Protein AF-A0A7D9ECR1-F1 (afdb_monomer_lite)

Structure (mmCIF, N/CA/C/O backbone):
data_AF-A0A7D9ECR1-F1
#
_entry.id   AF-A0A7D9ECR1-F1
#
loop_
_atom_site.group_PDB
_atom_site.id
_atom_site.type_symbol
_atom_site.label_atom_id
_atom_site.label_alt_id
_atom_site.label_comp_id
_atom_site.label_asym_id
_atom_site.label_entity_id
_atom_site.label_seq_id
_atom_site.pdbx_PDB_ins_code
_atom_site.Cartn_x
_atom_site.Cartn_y
_atom_site.Cartn_z
_atom_site.occupancy
_atom_site.B_iso_or_equiv
_atom_site.auth_seq_id
_atom_site.auth_comp_id
_atom_site.auth_asym_id
_atom_site.auth_atom_id
_atom_site.pdbx_PDB_model_num
ATOM 1 N N . MET A 1 1 ? -10.672 -13.916 13.873 1.00 56.47 1 MET A N 1
ATOM 2 C CA . MET A 1 1 ? -10.561 -12.491 13.490 1.00 56.47 1 MET A CA 1
ATOM 3 C C . MET A 1 1 ? -9.156 -12.020 13.825 1.00 56.47 1 MET A C 1
ATOM 5 O O . MET A 1 1 ? -8.671 -12.389 14.890 1.00 56.47 1 MET A O 1
ATOM 9 N N . ALA A 1 2 ? -8.487 -11.279 12.938 1.00 68.06 2 ALA A N 1
ATOM 10 C CA . ALA A 1 2 ? -7.221 -10.627 13.284 1.00 68.06 2 ALA A CA 1
ATOM 11 C C . ALA A 1 2 ? -7.496 -9.510 14.302 1.00 68.06 2 ALA A C 1
ATOM 13 O O . ALA A 1 2 ? -8.516 -8.829 14.201 1.00 68.06 2 ALA A O 1
ATOM 14 N N . THR A 1 3 ? -6.629 -9.334 15.298 1.00 84.06 3 THR A N 1
ATOM 15 C CA . THR A 1 3 ? -6.789 -8.232 16.253 1.00 84.06 3 THR A CA 1
ATOM 16 C C . THR A 1 3 ? -6.331 -6.922 15.615 1.00 84.06 3 THR A C 1
ATOM 18 O O . THR A 1 3 ? -5.514 -6.914 14.692 1.00 84.06 3 THR A O 1
ATOM 21 N N . MET A 1 4 ? -6.827 -5.797 16.131 1.00 85.94 4 MET A N 1
ATOM 22 C CA . MET A 1 4 ? -6.414 -4.465 15.676 1.00 85.94 4 MET A CA 1
ATOM 23 C C . MET A 1 4 ? -4.893 -4.269 15.757 1.00 85.94 4 MET A C 1
ATOM 25 O O . MET A 1 4 ? -4.279 -3.712 14.854 1.00 85.94 4 MET A O 1
ATOM 29 N N . GLU A 1 5 ? -4.267 -4.800 16.808 1.00 84.31 5 GLU A N 1
ATOM 30 C CA . GLU A 1 5 ? -2.815 -4.771 16.968 1.00 84.31 5 GLU A CA 1
ATOM 31 C C . GLU A 1 5 ? -2.096 -5.552 15.854 1.00 84.31 5 GLU A C 1
ATOM 33 O O . GLU A 1 5 ? -1.097 -5.082 15.309 1.00 84.31 5 GLU A O 1
ATOM 38 N N . THR A 1 6 ? -2.617 -6.721 15.463 1.00 87.94 6 THR A N 1
ATOM 39 C CA . THR A 1 6 ? -2.074 -7.502 14.341 1.00 87.94 6 THR A CA 1
ATOM 40 C C . THR A 1 6 ? -2.221 -6.762 13.013 1.00 87.94 6 THR A C 1
ATOM 42 O O . THR A 1 6 ? -1.293 -6.778 12.202 1.00 87.94 6 THR A O 1
ATOM 45 N N . LEU A 1 7 ? -3.350 -6.084 12.788 1.00 87.06 7 LEU A N 1
ATOM 46 C CA . LEU A 1 7 ? -3.571 -5.296 11.575 1.00 87.06 7 LEU A CA 1
ATOM 47 C C . LEU A 1 7 ? -2.606 -4.103 11.497 1.00 87.06 7 LEU A C 1
ATOM 49 O O . LEU A 1 7 ? -1.954 -3.910 10.474 1.00 87.06 7 LEU A O 1
ATOM 53 N N . LEU A 1 8 ? -2.431 -3.360 12.593 1.00 87.25 8 LEU A N 1
ATOM 54 C CA . LEU A 1 8 ? -1.490 -2.236 12.653 1.00 87.25 8 LEU A CA 1
ATOM 55 C C . LEU A 1 8 ? -0.027 -2.682 12.501 1.00 87.25 8 LEU A C 1
ATOM 57 O O . LEU A 1 8 ? 0.741 -2.034 11.792 1.00 87.25 8 LEU A O 1
ATOM 61 N N . LYS A 1 9 ? 0.367 -3.822 13.086 1.00 90.81 9 LYS A N 1
ATOM 62 C CA . LYS A 1 9 ? 1.688 -4.426 12.822 1.00 90.81 9 LYS A CA 1
ATOM 63 C C . LYS A 1 9 ? 1.860 -4.776 11.344 1.00 90.81 9 LYS A C 1
ATOM 65 O O . LYS A 1 9 ? 2.922 -4.523 10.778 1.00 90.81 9 LYS A O 1
ATOM 70 N N . SER A 1 10 ? 0.808 -5.298 10.713 1.00 91.25 10 SER A N 1
ATOM 71 C CA . SER A 1 10 ? 0.823 -5.650 9.289 1.00 91.25 10 SER A CA 1
ATOM 72 C C . SER A 1 10 ? 1.040 -4.427 8.395 1.00 91.25 10 SER A C 1
ATOM 74 O O . SER A 1 10 ? 1.755 -4.539 7.403 1.00 91.25 10 SER A O 1
ATOM 76 N N . VAL A 1 11 ? 0.513 -3.253 8.767 1.00 91.50 11 VAL A N 1
ATOM 77 C CA . VAL A 1 11 ? 0.774 -1.982 8.060 1.00 91.50 11 VAL A CA 1
ATOM 78 C C . VAL A 1 11 ? 2.265 -1.667 8.054 1.00 91.50 11 VAL A C 1
ATOM 80 O O . VAL A 1 11 ? 2.834 -1.455 6.987 1.00 91.50 11 VAL A O 1
ATOM 83 N N . ASN A 1 12 ? 2.925 -1.711 9.214 1.00 91.19 12 ASN A N 1
ATOM 84 C CA . ASN A 1 12 ? 4.359 -1.431 9.298 1.00 91.19 12 ASN A CA 1
ATOM 85 C C . ASN A 1 12 ? 5.191 -2.425 8.470 1.00 91.19 12 ASN A C 1
ATOM 87 O O . ASN A 1 12 ? 6.083 -2.025 7.726 1.00 91.19 12 ASN A O 1
ATOM 91 N N . THR A 1 13 ? 4.865 -3.719 8.536 1.00 93.81 13 THR A N 1
ATOM 92 C CA . THR A 1 13 ? 5.526 -4.738 7.707 1.00 93.81 13 THR A CA 1
ATOM 93 C C . THR A 1 13 ? 5.327 -4.478 6.213 1.00 93.81 13 THR A C 1
ATOM 95 O O . THR A 1 13 ? 6.273 -4.606 5.437 1.00 93.81 13 THR A O 1
ATOM 98 N N . LYS A 1 14 ? 4.120 -4.091 5.784 1.00 93.81 14 LYS A N 1
ATOM 99 C CA . LYS A 1 14 ? 3.858 -3.760 4.379 1.00 93.81 14 LYS A CA 1
ATOM 100 C C . LYS A 1 14 ? 4.617 -2.505 3.939 1.00 93.81 14 LYS A C 1
ATOM 102 O O . LYS A 1 14 ? 5.189 -2.531 2.856 1.00 93.81 14 LYS A O 1
ATOM 107 N N . LEU A 1 15 ? 4.712 -1.470 4.777 1.00 94.81 15 LEU A N 1
ATOM 108 C CA . LEU A 1 15 ? 5.522 -0.276 4.492 1.00 94.81 15 LEU A CA 1
ATOM 109 C C . LEU A 1 15 ? 7.002 -0.622 4.282 1.00 94.81 15 LEU A C 1
ATOM 111 O O . LEU A 1 15 ? 7.606 -0.155 3.320 1.00 94.81 15 LEU A O 1
ATOM 115 N N . GLN A 1 16 ? 7.571 -1.486 5.127 1.00 95.44 16 GLN A N 1
ATOM 116 C CA . GLN A 1 16 ? 8.947 -1.969 4.953 1.00 95.44 16 GLN A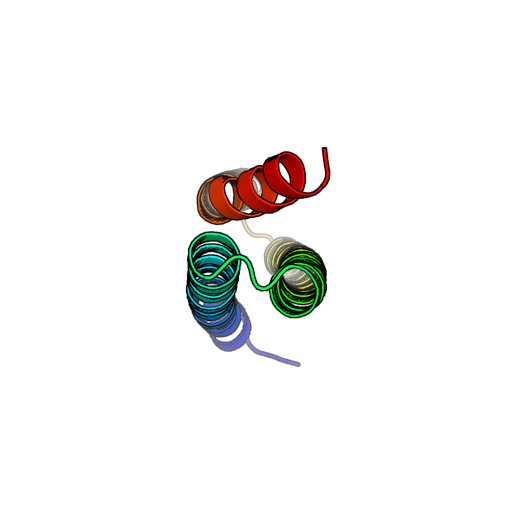 CA 1
ATOM 117 C C . GLN A 1 16 ? 9.120 -2.753 3.646 1.00 95.44 16 GLN A C 1
ATOM 119 O O . GLN A 1 16 ? 10.124 -2.599 2.955 1.00 95.44 16 GLN A O 1
ATOM 124 N N . MET A 1 17 ? 8.130 -3.572 3.276 1.00 96.44 17 MET A N 1
ATOM 125 C CA . MET A 1 17 ? 8.152 -4.304 2.008 1.00 96.44 17 MET A CA 1
ATOM 126 C C . MET A 1 17 ? 8.034 -3.386 0.789 1.00 96.44 17 MET A C 1
ATOM 128 O O . MET A 1 17 ? 8.640 -3.689 -0.240 1.00 96.44 17 MET A O 1
ATOM 132 N N . LEU A 1 18 ? 7.267 -2.297 0.882 1.00 97.31 18 LEU A N 1
ATOM 133 C CA . LEU A 1 18 ? 7.169 -1.288 -0.172 1.00 97.31 18 LEU A CA 1
ATOM 134 C C . LEU A 1 18 ? 8.512 -0.580 -0.376 1.00 97.31 18 LEU A C 1
ATOM 136 O O . LEU A 1 18 ? 8.982 -0.532 -1.510 1.00 97.31 18 LEU A O 1
ATOM 140 N N . GLU A 1 19 ? 9.172 -0.143 0.703 1.00 97.31 19 GLU A N 1
ATOM 141 C CA . GLU A 1 19 ? 10.515 0.458 0.628 1.00 97.31 19 GLU A CA 1
ATOM 142 C C . GLU A 1 19 ? 11.510 -0.501 -0.028 1.00 97.31 19 GLU A C 1
ATOM 144 O O . GLU A 1 19 ? 12.097 -0.180 -1.059 1.00 97.31 19 GLU A O 1
ATOM 149 N N . PHE A 1 20 ? 11.613 -1.727 0.496 1.00 97.38 20 PHE A N 1
ATOM 150 C CA . PHE A 1 20 ? 12.527 -2.741 -0.027 1.00 97.38 20 PHE A CA 1
ATOM 151 C C . PHE A 1 20 ? 12.298 -3.022 -1.517 1.00 97.38 20 PHE A C 1
ATOM 153 O O . PHE A 1 20 ? 13.244 -3.150 -2.296 1.00 97.38 20 PHE A O 1
ATOM 160 N N . THR A 1 21 ? 11.032 -3.129 -1.933 1.00 96.88 21 THR A N 1
ATOM 161 C CA . THR A 1 21 ? 10.690 -3.409 -3.334 1.00 96.88 21 THR A CA 1
ATOM 162 C C . THR A 1 21 ? 11.035 -2.215 -4.224 1.00 96.88 21 THR A C 1
ATOM 164 O O . THR A 1 21 ? 11.584 -2.411 -5.307 1.00 96.88 21 THR A O 1
ATOM 167 N N . ASN A 1 22 ? 10.778 -0.993 -3.759 1.00 97.06 22 ASN A N 1
ATOM 168 C CA . ASN A 1 22 ? 11.085 0.239 -4.477 1.00 97.06 22 ASN A CA 1
ATOM 169 C C . ASN A 1 22 ? 12.598 0.457 -4.658 1.00 97.06 22 ASN A C 1
ATOM 171 O O . ASN A 1 22 ? 13.054 0.732 -5.767 1.00 97.06 22 ASN A O 1
ATOM 175 N N . GLU A 1 23 ? 13.402 0.246 -3.614 1.00 97.06 23 GLU A N 1
ATOM 176 C CA . GLU A 1 23 ? 14.871 0.239 -3.715 1.00 97.06 23 GLU A CA 1
ATOM 177 C C . GLU A 1 23 ? 15.347 -0.794 -4.745 1.00 97.06 23 GLU A C 1
ATOM 179 O O . GLU A 1 23 ? 16.162 -0.506 -5.621 1.00 97.06 23 GLU A O 1
ATOM 184 N N . SER A 1 24 ? 14.751 -1.986 -4.706 1.00 95.88 24 SER A N 1
ATOM 185 C CA . SER A 1 24 ? 15.005 -3.066 -5.657 1.00 95.88 24 SER A CA 1
ATOM 186 C C . SER A 1 24 ? 14.676 -2.710 -7.114 1.00 95.88 24 SER A C 1
ATOM 188 O O . SER A 1 24 ? 15.328 -3.245 -8.019 1.00 95.88 24 SER A O 1
ATOM 190 N N . VAL A 1 25 ? 13.652 -1.883 -7.355 1.00 95.44 25 VAL A N 1
ATOM 191 C CA . VAL A 1 25 ? 13.303 -1.346 -8.684 1.00 95.44 25 VAL A CA 1
ATOM 192 C C . VAL A 1 25 ? 14.375 -0.362 -9.142 1.00 95.44 25 VAL A C 1
ATOM 194 O O . VAL A 1 25 ? 14.887 -0.506 -10.253 1.00 95.44 25 VAL A O 1
ATOM 197 N N . ARG A 1 26 ? 14.760 0.586 -8.277 1.00 94.44 26 ARG A N 1
ATOM 198 C CA . ARG A 1 26 ? 15.789 1.594 -8.578 1.00 94.44 26 ARG A CA 1
ATOM 199 C C . ARG A 1 26 ? 17.139 0.961 -8.901 1.00 94.44 26 ARG A C 1
ATOM 201 O O . ARG A 1 26 ? 17.747 1.307 -9.906 1.00 94.44 26 ARG A O 1
ATOM 208 N N . GLU A 1 27 ? 17.549 -0.052 -8.144 1.00 95.75 27 GLU A N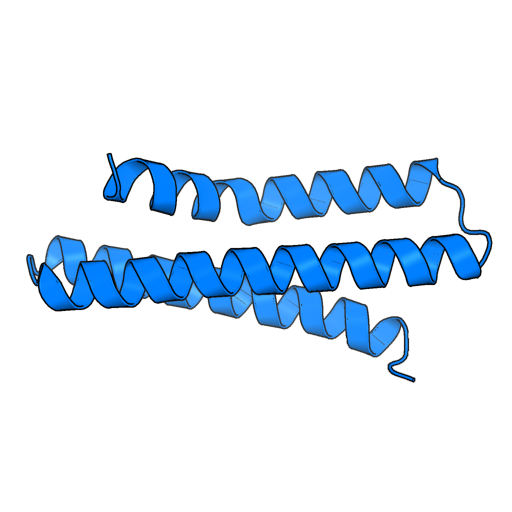 1
ATOM 209 C CA . GLU A 1 27 ? 18.775 -0.809 -8.422 1.00 95.75 27 GLU A CA 1
ATOM 210 C C . GLU A 1 27 ? 18.740 -1.478 -9.813 1.00 95.75 27 GLU A C 1
ATOM 212 O O . GLU A 1 27 ? 19.737 -1.506 -10.540 1.00 95.75 27 GLU A O 1
ATOM 217 N N . ALA A 1 28 ? 17.588 -2.028 -10.215 1.00 94.00 28 ALA A N 1
ATOM 218 C CA . ALA A 1 28 ? 17.432 -2.651 -11.530 1.00 94.00 28 ALA A CA 1
ATOM 219 C C . ALA A 1 28 ? 17.459 -1.619 -12.672 1.00 94.00 28 ALA A C 1
ATOM 221 O O . ALA A 1 28 ? 18.017 -1.912 -13.736 1.00 94.00 28 ALA A O 1
ATOM 2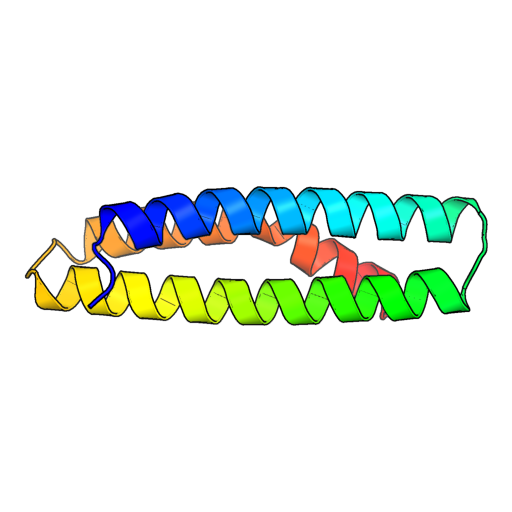22 N N . LEU A 1 29 ? 16.898 -0.428 -12.437 1.00 92.69 29 LEU A N 1
ATOM 223 C CA . LEU A 1 29 ? 16.960 0.716 -13.349 1.00 92.69 29 LEU A CA 1
ATOM 224 C C . LEU A 1 29 ? 18.406 1.196 -13.537 1.00 92.69 29 LEU A C 1
ATOM 226 O O . LEU A 1 29 ? 18.864 1.319 -14.673 1.00 92.69 29 LEU A O 1
ATOM 230 N N . GLU A 1 30 ? 19.156 1.386 -12.448 1.00 94.31 30 GLU A N 1
ATOM 231 C CA . GLU A 1 30 ? 20.572 1.784 -12.483 1.00 94.31 30 GLU A CA 1
ATOM 232 C C . GLU A 1 30 ? 21.429 0.782 -13.267 1.00 94.31 30 GLU A C 1
ATOM 234 O O . GLU A 1 30 ? 22.263 1.161 -14.091 1.00 94.31 30 GLU A O 1
ATOM 239 N N . LYS A 1 31 ? 21.166 -0.516 -13.078 1.00 95.44 31 LYS A N 1
ATOM 240 C CA . LYS A 1 31 ? 21.825 -1.610 -13.809 1.00 95.44 31 LYS A CA 1
ATOM 241 C C . LYS A 1 31 ? 21.323 -1.780 -15.248 1.00 95.44 31 LYS A C 1
ATOM 243 O O . LYS A 1 31 ? 21.784 -2.688 -15.939 1.00 95.44 31 LYS A O 1
ATOM 248 N N . ARG A 1 32 ? 20.382 -0.942 -15.705 1.00 92.38 32 ARG A N 1
ATOM 249 C CA . ARG A 1 32 ? 19.732 -0.994 -17.029 1.00 92.38 32 ARG A CA 1
ATOM 250 C C . ARG A 1 32 ? 19.127 -2.364 -17.359 1.00 92.38 32 ARG A C 1
ATOM 252 O O . ARG A 1 32 ? 18.996 -2.732 -18.525 1.00 92.38 32 ARG A O 1
ATOM 259 N N . HIS A 1 33 ? 18.732 -3.130 -16.341 1.00 93.75 33 HIS A N 1
ATOM 260 C CA . HIS A 1 33 ? 18.128 -4.445 -16.524 1.00 93.75 33 HIS A CA 1
ATOM 261 C C . HIS A 1 33 ? 16.606 -4.310 -16.666 1.00 93.75 33 HIS A C 1
ATOM 263 O O . HIS A 1 33 ? 15.844 -4.712 -15.781 1.00 93.75 33 HIS A O 1
ATOM 269 N N . VAL A 1 34 ? 16.163 -3.799 -17.817 1.00 90.06 34 VAL A N 1
ATOM 270 C CA . VAL A 1 34 ? 14.757 -3.442 -18.089 1.00 90.06 34 VAL A CA 1
ATOM 271 C C . VAL A 1 34 ? 13.755 -4.553 -17.722 1.00 90.06 34 VAL A C 1
ATOM 273 O O . VAL A 1 34 ? 12.875 -4.280 -16.910 1.00 90.06 34 VAL A O 1
ATOM 276 N N . PRO A 1 35 ? 13.928 -5.834 -18.120 1.00 92.75 35 PRO A N 1
ATOM 277 C CA . PRO A 1 35 ? 12.939 -6.867 -17.775 1.00 92.75 35 PRO A CA 1
ATOM 278 C C . PRO A 1 35 ? 12.810 -7.146 -16.267 1.00 92.75 35 PRO A C 1
ATOM 280 O O . PRO A 1 35 ? 11.757 -7.542 -15.769 1.00 92.75 35 PRO A O 1
ATOM 283 N N . THR A 1 36 ? 13.898 -6.966 -15.512 1.00 93.31 36 THR A N 1
ATOM 284 C CA . THR A 1 36 ? 13.879 -7.146 -14.053 1.00 93.31 36 THR A CA 1
ATOM 285 C C . THR A 1 36 ? 13.246 -5.935 -13.390 1.00 93.31 36 THR A C 1
ATOM 287 O O . THR A 1 36 ? 12.479 -6.122 -12.449 1.00 93.31 36 THR A O 1
ATOM 290 N N . MET A 1 37 ? 13.536 -4.730 -13.887 1.00 95.31 37 MET A N 1
ATOM 291 C CA . MET A 1 37 ? 12.897 -3.498 -13.439 1.00 95.31 37 MET A CA 1
ATOM 292 C C . MET A 1 37 ? 11.379 -3.579 -13.623 1.00 95.31 37 MET A C 1
ATOM 294 O O . MET A 1 37 ? 10.673 -3.453 -12.634 1.00 95.31 37 MET A O 1
ATOM 298 N N . GLU A 1 38 ? 10.880 -3.898 -14.821 1.00 94.25 38 GLU A N 1
ATOM 299 C CA . GLU A 1 38 ? 9.438 -4.007 -15.111 1.00 94.25 38 GLU A CA 1
ATOM 300 C C . GLU A 1 38 ? 8.734 -5.025 -14.202 1.00 94.25 38 GLU A C 1
ATOM 302 O O . GLU A 1 38 ? 7.699 -4.739 -13.600 1.00 94.25 38 GLU A O 1
ATOM 307 N N . ARG A 1 39 ? 9.321 -6.217 -14.022 1.00 94.88 39 ARG A N 1
ATOM 308 C CA . ARG A 1 39 ? 8.763 -7.242 -13.125 1.00 94.88 39 ARG A CA 1
ATOM 309 C C . ARG A 1 39 ? 8.713 -6.773 -11.668 1.00 94.88 39 ARG A C 1
ATOM 311 O O . ARG A 1 39 ? 7.740 -7.049 -10.963 1.00 94.88 39 ARG A O 1
ATOM 318 N N . LYS A 1 40 ? 9.769 -6.104 -11.198 1.00 95.25 40 LYS A N 1
ATOM 319 C CA . LYS A 1 40 ? 9.829 -5.564 -9.834 1.00 95.25 40 LYS A CA 1
ATOM 320 C C . LYS A 1 40 ? 8.873 -4.383 -9.660 1.00 95.25 40 LYS A C 1
ATOM 322 O O . LYS A 1 40 ? 8.251 -4.284 -8.612 1.00 95.25 40 LYS A O 1
ATOM 327 N N . LEU A 1 41 ? 8.707 -3.552 -10.687 1.00 95.81 41 LEU A N 1
ATOM 328 C CA . LEU A 1 41 ? 7.764 -2.438 -10.711 1.00 95.81 41 LEU A CA 1
ATOM 329 C C . LEU A 1 41 ? 6.324 -2.939 -10.606 1.00 95.81 41 LEU A C 1
ATOM 331 O O . LEU A 1 41 ? 5.561 -2.452 -9.781 1.00 95.81 41 LEU A O 1
ATOM 335 N N . LYS A 1 42 ? 5.984 -3.999 -11.348 1.00 96.56 42 LYS A N 1
ATOM 336 C CA . LYS A 1 42 ? 4.696 -4.682 -11.199 1.00 96.56 42 LYS A CA 1
ATOM 337 C C . LYS A 1 42 ? 4.495 -5.220 -9.780 1.00 96.56 42 LYS A C 1
ATOM 339 O O . LYS A 1 42 ? 3.446 -5.021 -9.190 1.00 96.56 42 LYS A O 1
ATOM 344 N N . THR A 1 43 ? 5.528 -5.838 -9.206 1.00 96.62 43 THR A N 1
ATOM 345 C CA . THR A 1 43 ? 5.477 -6.320 -7.814 1.00 96.62 43 THR A CA 1
ATOM 346 C C . THR A 1 43 ? 5.286 -5.171 -6.816 1.00 96.62 43 THR A C 1
ATOM 348 O O . THR A 1 43 ? 4.638 -5.359 -5.789 1.00 96.62 43 THR A O 1
ATOM 351 N N . LEU A 1 44 ? 5.857 -3.991 -7.085 1.00 97.25 44 LEU A N 1
ATOM 352 C CA . LEU A 1 44 ? 5.642 -2.795 -6.274 1.00 97.25 44 LEU A CA 1
ATOM 353 C C . LEU A 1 44 ? 4.179 -2.344 -6.353 1.00 97.25 44 LEU A C 1
ATOM 355 O O . LEU A 1 44 ? 3.582 -2.125 -5.303 1.00 97.25 44 LEU A O 1
ATOM 359 N N . GLN A 1 45 ? 3.596 -2.286 -7.556 1.00 97.25 45 GLN A N 1
ATOM 360 C CA . GLN A 1 45 ? 2.178 -1.964 -7.748 1.00 97.25 45 GLN A CA 1
ATOM 361 C C . GLN A 1 45 ? 1.267 -2.950 -7.006 1.00 97.25 45 GLN A C 1
ATOM 363 O O . GLN A 1 45 ? 0.453 -2.523 -6.195 1.00 97.25 45 GLN A O 1
ATOM 368 N N . ASP A 1 46 ? 1.470 -4.259 -7.187 1.00 97.06 46 ASP A N 1
ATOM 369 C CA . ASP A 1 46 ? 0.658 -5.289 -6.522 1.00 97.06 46 ASP A CA 1
ATOM 370 C C . ASP A 1 46 ? 0.692 -5.124 -4.984 1.00 97.06 46 ASP A C 1
ATOM 372 O O . ASP A 1 46 ? -0.307 -5.307 -4.290 1.00 97.06 46 ASP A O 1
ATOM 376 N N . LYS A 1 47 ? 1.843 -4.731 -4.420 1.00 95.62 47 LYS A N 1
ATOM 377 C CA . LYS A 1 47 ? 1.984 -4.472 -2.976 1.00 95.62 47 LYS A CA 1
ATOM 378 C C . LYS A 1 47 ? 1.295 -3.191 -2.514 1.00 95.62 47 LYS A C 1
ATOM 380 O O . LYS A 1 47 ? 0.866 -3.148 -1.360 1.00 95.62 47 LYS A O 1
ATOM 385 N N . ILE A 1 48 ? 1.242 -2.160 -3.356 1.00 96.75 48 ILE A N 1
ATOM 386 C CA . ILE A 1 48 ? 0.489 -0.932 -3.072 1.00 96.75 48 ILE A CA 1
ATOM 387 C C . ILE A 1 48 ? -0.999 -1.278 -2.990 1.00 96.75 48 ILE A C 1
ATOM 389 O O . ILE A 1 48 ? -1.643 -0.922 -2.006 1.00 96.75 48 ILE A O 1
ATOM 393 N N . ASP A 1 49 ? -1.510 -2.065 -3.935 1.00 96.31 49 ASP A N 1
ATOM 394 C CA . ASP A 1 49 ? -2.912 -2.492 -3.949 1.00 96.31 49 ASP A CA 1
ATOM 395 C C . ASP A 1 49 ? -3.249 -3.325 -2.694 1.00 96.31 49 ASP A C 1
ATOM 397 O O . ASP A 1 49 ? -4.197 -3.028 -1.965 1.00 96.31 49 ASP A O 1
ATOM 401 N N . GLU A 1 50 ? -2.400 -4.300 -2.337 1.00 95.25 50 GLU A N 1
ATOM 402 C CA . GLU A 1 50 ? -2.545 -5.074 -1.091 1.00 95.25 50 GLU A CA 1
ATOM 403 C C . GLU A 1 50 ? -2.535 -4.194 0.174 1.00 95.25 50 GLU A C 1
ATOM 405 O O . GLU A 1 50 ? -3.160 -4.527 1.188 1.00 95.25 50 GLU A O 1
ATOM 410 N N . PHE A 1 51 ? -1.768 -3.101 0.158 1.00 95.69 51 PHE A N 1
ATOM 411 C CA . PHE A 1 51 ? -1.710 -2.155 1.265 1.00 95.69 51 PHE A CA 1
ATOM 412 C C . PHE A 1 51 ? -2.998 -1.336 1.371 1.00 95.69 51 PHE A C 1
ATOM 414 O O . PHE A 1 51 ? -3.513 -1.155 2.478 1.00 95.69 51 PHE A O 1
ATOM 421 N N . GLN A 1 52 ? -3.538 -0.879 0.241 1.00 94.94 52 GLN A N 1
ATOM 422 C CA . GLN A 1 52 ? -4.812 -0.164 0.188 1.00 94.94 52 GLN A CA 1
ATOM 423 C C . GLN A 1 52 ? -5.959 -1.047 0.705 1.00 94.94 52 GLN A C 1
ATOM 425 O O . GLN A 1 52 ? -6.747 -0.598 1.538 1.00 94.94 52 GLN A O 1
ATOM 430 N N . ASP A 1 53 ? -5.980 -2.333 0.347 1.00 94.81 53 ASP A N 1
ATOM 431 C CA . ASP A 1 53 ? -6.936 -3.304 0.895 1.00 94.81 53 ASP A CA 1
ATOM 432 C C . ASP A 1 53 ? -6.819 -3.461 2.419 1.00 94.81 53 ASP A C 1
ATOM 434 O O . ASP A 1 53 ? -7.821 -3.523 3.140 1.00 94.81 53 ASP A O 1
ATOM 438 N N . LEU A 1 54 ? -5.590 -3.544 2.941 1.00 94.31 54 LEU A N 1
ATOM 439 C CA . LEU A 1 54 ? -5.348 -3.633 4.383 1.00 94.31 54 LEU A CA 1
ATOM 440 C C . LEU A 1 54 ? -5.815 -2.364 5.106 1.00 94.31 54 LEU A C 1
ATOM 442 O O . LEU A 1 54 ? -6.408 -2.457 6.183 1.00 94.31 54 LEU A O 1
ATOM 446 N N . LYS A 1 55 ? -5.566 -1.191 4.520 1.00 94.56 55 LYS A N 1
ATOM 447 C CA . LYS A 1 55 ? -6.023 0.094 5.050 1.00 94.56 55 LYS A CA 1
ATOM 448 C C . LYS A 1 55 ? -7.548 0.132 5.145 1.00 94.56 55 LYS A C 1
ATOM 450 O O . LYS A 1 55 ? -8.052 0.460 6.218 1.00 94.56 55 LYS A O 1
ATOM 455 N N . THR A 1 56 ? -8.264 -0.268 4.094 1.00 94.25 56 THR A N 1
ATOM 456 C CA . THR A 1 56 ? -9.736 -0.343 4.098 1.00 94.25 56 THR A CA 1
ATOM 457 C C . THR A 1 56 ? -10.244 -1.248 5.220 1.00 94.25 56 THR A C 1
ATOM 459 O O . THR A 1 56 ? -11.075 -0.827 6.020 1.00 94.25 56 THR A O 1
ATOM 462 N N . LYS A 1 57 ? -9.660 -2.442 5.387 1.00 93.06 57 LYS A N 1
ATOM 463 C CA . LYS A 1 57 ? -10.020 -3.362 6.486 1.00 93.06 57 LYS A CA 1
ATOM 464 C C . LYS A 1 57 ? -9.793 -2.760 7.874 1.00 93.06 57 LYS A C 1
ATOM 466 O O . LYS A 1 57 ? -10.546 -3.036 8.805 1.00 93.06 57 LYS A O 1
ATOM 471 N N . ILE A 1 58 ? -8.745 -1.952 8.045 1.00 92.44 58 ILE A N 1
ATOM 472 C CA . ILE A 1 58 ? -8.492 -1.252 9.311 1.00 92.44 58 ILE A CA 1
ATOM 473 C C . ILE A 1 58 ? -9.532 -0.158 9.536 1.00 92.44 58 ILE A C 1
ATOM 475 O O . ILE A 1 58 ? -10.020 -0.026 10.653 1.00 92.44 58 ILE A O 1
ATOM 479 N N . GLN A 1 59 ? -9.886 0.607 8.503 1.00 92.81 59 GLN A N 1
ATOM 480 C CA . GLN A 1 59 ? -10.933 1.625 8.599 1.00 92.81 59 GLN A CA 1
ATOM 481 C C . GLN A 1 59 ? -12.273 0.996 8.998 1.00 92.81 59 GLN A C 1
ATOM 483 O O . GLN A 1 59 ? -12.894 1.471 9.944 1.00 92.81 59 GLN A O 1
ATOM 488 N N . GLU A 1 60 ? -12.667 -0.111 8.362 1.00 92.19 60 GLU A N 1
ATOM 489 C CA . GLU A 1 60 ? -13.859 -0.889 8.729 1.00 92.19 60 GLU A CA 1
ATOM 490 C C . GLU A 1 60 ? -13.814 -1.312 10.205 1.00 92.19 60 GLU A C 1
ATOM 492 O O . GLU A 1 60 ? -14.726 -0.999 10.968 1.00 92.19 60 GLU A O 1
ATOM 497 N N . ALA A 1 61 ? -12.705 -1.914 10.649 1.00 90.56 61 ALA A N 1
ATOM 498 C CA . ALA A 1 61 ? -12.539 -2.353 12.035 1.00 90.56 61 ALA A CA 1
ATOM 499 C C . ALA A 1 61 ? -12.555 -1.200 13.061 1.00 90.56 61 ALA A C 1
ATOM 501 O O . ALA A 1 61 ? -12.969 -1.404 14.205 1.00 90.56 61 ALA A O 1
ATOM 502 N N . LYS A 1 62 ? -12.094 0.003 12.689 1.00 89.81 62 LYS A N 1
ATOM 503 C CA . LYS A 1 62 ? -12.183 1.211 13.532 1.00 89.81 62 LYS A CA 1
ATOM 504 C C . LYS A 1 62 ? -13.614 1.735 13.619 1.00 89.81 62 LYS A C 1
ATOM 506 O O . LYS A 1 62 ? -14.082 2.053 14.711 1.00 89.81 62 LYS A O 1
ATOM 511 N N . ILE A 1 63 ? -14.318 1.779 12.487 1.00 90.00 63 ILE A N 1
ATOM 512 C CA . ILE A 1 63 ? -15.719 2.213 12.412 1.00 90.00 63 ILE A CA 1
ATOM 513 C C . ILE A 1 63 ? -16.611 1.283 13.243 1.00 90.00 63 ILE A C 1
ATOM 515 O O . ILE A 1 63 ? -17.430 1.762 14.024 1.00 90.00 63 ILE A O 1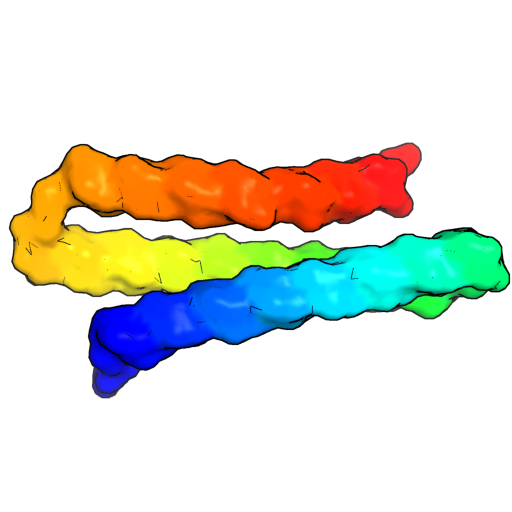
ATOM 519 N N . GLU A 1 64 ? -16.416 -0.036 13.145 1.00 88.19 64 GLU A N 1
ATOM 520 C CA . GLU A 1 64 ? -17.158 -1.033 13.934 1.00 88.19 64 GLU A CA 1
ATOM 521 C C . GLU A 1 64 ? -17.011 -0.833 15.449 1.00 88.19 64 GLU A C 1
ATOM 523 O O . GLU A 1 64 ? -17.922 -1.142 16.216 1.00 88.19 64 GLU A O 1
ATOM 528 N N . LYS A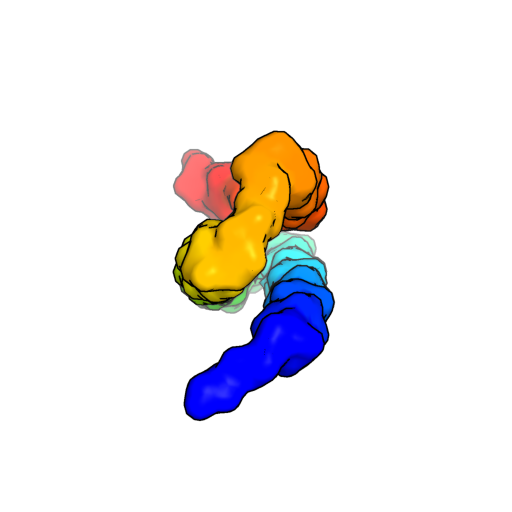 1 65 ? -15.874 -0.289 15.892 1.00 86.12 65 LYS A N 1
ATOM 529 C CA . LYS A 1 65 ? -15.598 0.009 17.303 1.00 86.12 65 LYS A CA 1
ATOM 530 C C . LYS A 1 65 ? -16.109 1.374 17.760 1.00 86.12 65 LYS A C 1
ATOM 532 O O . LYS A 1 65 ? -15.848 1.753 18.900 1.00 86.12 65 LYS A O 1
ATOM 537 N N . VAL A 1 66 ? -16.854 2.085 16.909 1.00 78.81 66 VAL A N 1
ATOM 538 C CA . VAL A 1 66 ? -17.372 3.438 17.170 1.00 78.81 66 VAL A CA 1
ATOM 539 C C . VAL A 1 66 ? -16.235 4.428 17.478 1.00 78.81 66 VAL A C 1
ATOM 541 O O . VAL A 1 66 ? -16.394 5.349 18.278 1.00 78.81 66 VAL A O 1
ATOM 544 N N . GLU A 1 67 ? -15.060 4.238 16.861 1.00 75.06 67 GLU A N 1
ATOM 545 C CA . GLU A 1 67 ? -13.986 5.233 16.932 1.00 75.06 67 GLU A CA 1
ATOM 546 C C . GLU A 1 67 ? -14.419 6.534 16.236 1.00 75.06 67 GLU A C 1
ATOM 548 O O . GLU A 1 67 ? -15.232 6.536 15.305 1.00 75.06 67 GLU A O 1
ATOM 553 N N . ASN A 1 68 ? -13.880 7.664 16.699 1.00 89.94 68 ASN A N 1
ATOM 554 C CA . ASN A 1 68 ? -14.168 8.969 16.118 1.00 89.94 68 ASN A CA 1
ATOM 555 C C . ASN A 1 68 ? -13.718 8.996 14.649 1.00 89.94 68 ASN A C 1
ATOM 557 O O . ASN A 1 68 ? -12.554 8.751 14.340 1.00 89.94 68 ASN A O 1
ATOM 561 N N . ILE A 1 69 ? -14.642 9.333 13.746 1.00 89.75 69 ILE A N 1
ATOM 562 C CA . ILE A 1 69 ? -14.390 9.429 12.302 1.00 89.75 69 ILE A CA 1
ATOM 563 C C . ILE A 1 69 ? -13.197 10.345 11.992 1.00 89.75 69 ILE A C 1
ATOM 565 O O . ILE A 1 69 ? -12.459 10.077 11.045 1.00 89.75 69 ILE A O 1
ATOM 569 N N . GLU A 1 70 ? -12.985 11.404 12.773 1.00 92.06 70 GLU A N 1
ATOM 570 C CA . GLU A 1 70 ? -11.874 12.329 12.550 1.00 92.06 70 GLU A CA 1
ATOM 571 C C . GLU A 1 70 ? -10.513 11.679 12.838 1.00 92.06 70 GLU A C 1
ATOM 573 O O . GLU A 1 70 ? -9.602 11.795 12.021 1.00 92.06 70 GLU A O 1
ATOM 578 N N . ASP A 1 71 ? -10.408 10.866 13.892 1.00 91.00 71 ASP A N 1
ATOM 579 C CA . ASP A 1 71 ? -9.190 10.104 14.206 1.00 91.00 71 ASP A CA 1
ATOM 580 C C . ASP A 1 71 ? -8.893 9.056 13.114 1.00 91.00 71 ASP A C 1
ATOM 582 O O . ASP A 1 71 ? -7.738 8.765 12.780 1.00 91.00 71 ASP A O 1
ATOM 586 N N . ILE A 1 72 ? -9.945 8.475 12.521 1.00 92.31 72 ILE A N 1
ATOM 587 C CA . ILE A 1 72 ? -9.823 7.534 11.398 1.00 92.31 72 ILE A CA 1
ATOM 588 C C . ILE A 1 72 ? -9.281 8.253 10.160 1.00 92.31 72 ILE A C 1
ATOM 590 O O . ILE A 1 72 ? -8.399 7.712 9.484 1.00 92.31 72 ILE A O 1
ATOM 594 N N . LYS A 1 73 ? -9.773 9.462 9.864 1.00 93.00 73 LYS A N 1
ATOM 595 C CA . LYS A 1 73 ? -9.276 10.281 8.750 1.00 93.00 73 LYS A CA 1
ATOM 596 C C . LYS A 1 73 ? -7.831 10.700 8.965 1.00 93.00 73 LYS A C 1
ATOM 598 O O . LYS A 1 73 ? -7.029 10.484 8.066 1.00 93.00 73 LYS A O 1
ATOM 603 N N . GLU A 1 74 ? -7.483 11.216 10.144 1.00 94.69 74 GLU A N 1
ATOM 604 C CA . GLU A 1 74 ? -6.113 11.638 10.454 1.00 94.69 74 GLU A CA 1
ATOM 605 C C . GLU A 1 74 ? -5.127 10.474 10.277 1.00 94.69 74 GLU A C 1
ATOM 607 O O . GLU A 1 74 ? -4.107 10.601 9.593 1.00 94.69 74 GLU A O 1
ATOM 612 N N . TRP A 1 75 ? -5.474 9.296 10.806 1.00 93.75 75 TRP A N 1
ATOM 613 C CA . TRP A 1 75 ? -4.684 8.084 10.598 1.00 93.75 75 TRP A CA 1
ATOM 614 C C . TRP A 1 75 ? -4.570 7.712 9.113 1.00 93.75 75 TRP A C 1
ATOM 616 O O . TRP A 1 75 ? -3.486 7.368 8.645 1.00 93.75 75 TRP A O 1
ATOM 626 N N . SER A 1 76 ? -5.673 7.794 8.366 1.00 93.56 76 SER A N 1
ATOM 627 C CA . SER A 1 76 ? -5.708 7.438 6.944 1.00 93.56 76 SER A CA 1
ATOM 628 C C . SER A 1 76 ? -4.838 8.366 6.102 1.00 93.56 76 SER A C 1
ATOM 630 O O . SER A 1 76 ? -4.062 7.874 5.289 1.00 93.56 76 SER A O 1
ATOM 632 N N . SER A 1 77 ? -4.916 9.677 6.334 1.00 95.06 77 SER A N 1
ATOM 633 C CA . SER A 1 77 ? -4.119 10.676 5.617 1.00 95.06 77 SER A CA 1
ATOM 634 C C . SER A 1 77 ? -2.630 10.546 5.913 1.00 95.06 77 SER A C 1
ATOM 636 O O . SER A 1 77 ? -1.808 10.667 5.007 1.00 95.06 77 SER A O 1
ATOM 638 N N . LYS A 1 78 ? -2.261 10.233 7.162 1.00 94.06 78 LYS A N 1
ATOM 639 C CA . LYS A 1 78 ? -0.866 9.931 7.502 1.00 94.06 78 LYS A CA 1
ATOM 640 C C . LYS A 1 78 ? -0.347 8.737 6.699 1.00 94.06 78 LYS A C 1
ATOM 642 O O . LYS A 1 78 ? 0.726 8.806 6.110 1.00 94.06 78 LYS A O 1
ATOM 647 N N . ILE A 1 79 ? -1.134 7.668 6.644 1.00 92.94 79 ILE A N 1
ATOM 648 C CA . ILE A 1 79 ? -0.775 6.451 5.921 1.00 92.94 79 ILE A CA 1
ATOM 649 C C . ILE A 1 79 ? -0.694 6.679 4.401 1.00 92.94 79 ILE A C 1
ATOM 651 O O . ILE A 1 79 ? 0.232 6.183 3.765 1.00 92.94 79 ILE A O 1
ATOM 655 N N . GLU A 1 80 ? -1.619 7.444 3.820 1.00 94.12 80 GLU A N 1
ATOM 656 C CA . GLU A 1 80 ? -1.562 7.853 2.406 1.00 94.12 80 GLU A CA 1
ATOM 657 C C . GLU A 1 80 ? -0.291 8.656 2.103 1.00 94.12 80 GLU A C 1
ATOM 659 O O . GLU A 1 80 ? 0.402 8.384 1.123 1.00 94.12 80 GLU A O 1
ATOM 664 N N . SER A 1 81 ? 0.072 9.595 2.982 1.00 94.88 81 SER A N 1
ATOM 665 C CA . SER A 1 81 ? 1.322 10.345 2.854 1.00 94.88 81 SER A CA 1
ATOM 666 C C . SER A 1 81 ? 2.543 9.418 2.858 1.00 94.88 81 SER A C 1
ATOM 668 O O . SER A 1 81 ? 3.436 9.597 2.028 1.00 94.88 81 SER A O 1
ATOM 670 N N . ASP A 1 82 ? 2.580 8.414 3.741 1.00 92.75 82 ASP A N 1
ATOM 671 C CA . ASP A 1 82 ? 3.712 7.483 3.863 1.00 92.75 82 ASP A CA 1
ATOM 672 C C . ASP A 1 82 ? 3.930 6.633 2.595 1.00 92.75 82 ASP A C 1
ATOM 674 O O . ASP A 1 82 ? 5.076 6.293 2.274 1.00 92.75 82 ASP A O 1
ATOM 678 N N . ILE A 1 83 ? 2.859 6.307 1.857 1.00 94.69 83 ILE A N 1
ATOM 679 C CA . ILE A 1 83 ? 2.939 5.482 0.639 1.00 94.69 83 ILE A CA 1
ATOM 680 C C . ILE A 1 83 ? 3.038 6.278 -0.665 1.00 94.69 83 ILE A C 1
ATOM 682 O O . ILE A 1 83 ? 3.481 5.717 -1.669 1.00 94.69 83 ILE A O 1
ATOM 686 N N . SER A 1 84 ? 2.692 7.568 -0.654 1.00 95.44 84 SER A N 1
ATOM 687 C CA . SER A 1 84 ? 2.636 8.430 -1.848 1.00 95.44 84 SER A CA 1
ATOM 688 C C . SER A 1 84 ? 3.916 8.405 -2.695 1.00 95.44 84 SER A C 1
ATOM 690 O O . SER A 1 84 ? 3.868 8.410 -3.924 1.00 95.44 84 SER A O 1
ATOM 692 N N . LYS A 1 85 ? 5.088 8.301 -2.054 1.00 95.31 85 LYS A N 1
ATOM 693 C CA . LYS A 1 85 ? 6.388 8.189 -2.738 1.00 95.31 85 LYS A CA 1
ATOM 694 C C . LYS A 1 85 ? 6.524 6.922 -3.592 1.00 95.31 85 LYS A C 1
ATOM 696 O O . LYS A 1 85 ? 7.239 6.938 -4.595 1.00 95.31 85 LYS A O 1
ATOM 701 N N . TYR A 1 86 ? 5.879 5.823 -3.205 1.00 96.19 86 TYR A N 1
ATOM 702 C CA . TYR A 1 86 ? 5.918 4.566 -3.953 1.00 96.19 86 TYR A CA 1
ATOM 703 C C . TYR A 1 86 ? 4.957 4.615 -5.137 1.00 96.19 86 TYR A C 1
ATOM 705 O O . TYR A 1 86 ? 5.339 4.226 -6.234 1.00 96.19 86 TYR A O 1
ATOM 713 N N . GLU A 1 87 ? 3.760 5.168 -4.936 1.00 95.50 87 GLU A N 1
ATOM 714 C CA . GLU A 1 87 ? 2.791 5.425 -6.009 1.00 95.50 87 GLU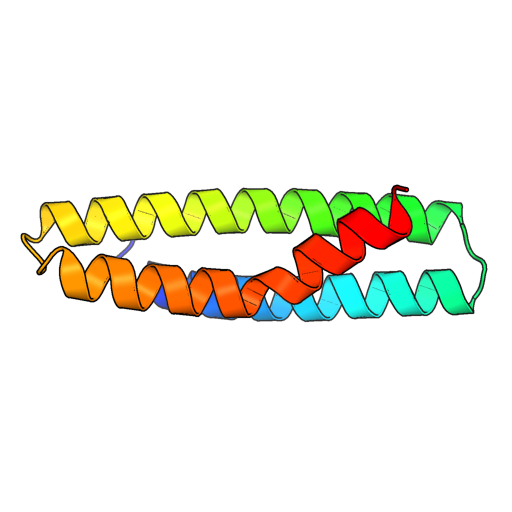 A CA 1
ATOM 715 C C . GLU A 1 87 ? 3.396 6.347 -7.076 1.00 95.50 87 GLU A C 1
ATOM 717 O O . GLU A 1 87 ? 3.354 6.034 -8.264 1.00 95.50 87 GLU A O 1
ATOM 722 N N . ALA A 1 88 ? 4.068 7.423 -6.653 1.00 95.69 88 ALA A N 1
ATOM 723 C CA . ALA A 1 88 ? 4.811 8.303 -7.549 1.00 95.69 88 ALA A CA 1
ATOM 724 C C . ALA A 1 88 ? 5.914 7.561 -8.323 1.00 95.69 88 ALA A C 1
ATOM 726 O O . ALA A 1 88 ? 6.058 7.777 -9.522 1.00 95.69 88 ALA A O 1
ATOM 727 N N . SER A 1 89 ? 6.650 6.655 -7.665 1.00 93.44 89 SER A N 1
ATOM 728 C CA . SER A 1 89 ? 7.697 5.858 -8.325 1.00 93.44 89 SER A CA 1
ATOM 729 C C . SER A 1 89 ? 7.109 4.914 -9.382 1.00 93.44 89 SER A C 1
ATOM 731 O O . SER A 1 89 ? 7.717 4.712 -10.431 1.00 93.44 89 SER A O 1
ATOM 733 N N . VAL A 1 90 ? 5.919 4.348 -9.140 1.00 95.25 90 VAL A N 1
ATOM 734 C CA . VAL A 1 90 ? 5.231 3.529 -10.146 1.00 95.25 90 VAL A CA 1
ATOM 735 C C . VAL A 1 90 ? 4.743 4.369 -11.321 1.00 95.25 90 VAL A C 1
ATOM 737 O O . VAL A 1 90 ? 4.909 3.956 -12.467 1.00 95.25 90 VAL A O 1
ATOM 740 N N . LEU A 1 91 ? 4.180 5.548 -11.052 1.00 94.81 91 LEU A N 1
ATOM 741 C CA . LEU A 1 91 ? 3.735 6.470 -12.095 1.00 94.81 91 LEU A CA 1
ATOM 742 C C . LEU A 1 91 ? 4.898 6.921 -12.985 1.00 94.81 91 LEU A C 1
ATOM 744 O O . LEU A 1 91 ? 4.787 6.808 -14.199 1.00 94.81 91 LEU A O 1
ATOM 748 N N . GLU A 1 92 ? 6.012 7.357 -12.390 1.00 93.56 92 GLU A N 1
ATOM 749 C CA . GLU A 1 92 ? 7.207 7.840 -13.101 1.00 93.56 92 GLU A CA 1
ATOM 750 C C . GLU A 1 92 ? 7.804 6.791 -14.049 1.00 93.56 92 GLU A C 1
ATOM 752 O O . GLU A 1 92 ? 8.261 7.124 -15.139 1.00 93.56 92 GLU A O 1
ATOM 757 N N . LEU A 1 93 ? 7.812 5.521 -13.640 1.00 89.94 93 LEU A N 1
ATOM 758 C CA . LEU A 1 93 ? 8.468 4.443 -14.386 1.00 89.94 93 LEU A CA 1
ATOM 759 C C . LEU A 1 93 ? 7.539 3.702 -15.360 1.00 89.94 93 LEU A C 1
ATOM 761 O O . LEU A 1 93 ? 8.024 2.884 -16.141 1.00 89.94 93 LEU A O 1
ATOM 765 N N . ASN A 1 94 ? 6.230 3.968 -15.311 1.00 85.06 94 ASN A N 1
ATOM 766 C CA . ASN A 1 94 ? 5.245 3.454 -16.269 1.00 85.06 94 ASN A CA 1
ATOM 767 C C . ASN A 1 94 ? 4.864 4.471 -17.361 1.00 85.06 94 ASN A C 1
ATOM 769 O O . ASN A 1 94 ? 4.200 4.081 -18.325 1.00 85.06 94 ASN A O 1
ATOM 773 N N . SER A 1 95 ? 5.220 5.749 -17.195 1.00 71.00 95 SER A N 1
ATOM 774 C CA . SER A 1 95 ? 4.994 6.829 -18.172 1.00 71.00 95 SER A CA 1
ATOM 775 C C . SER A 1 95 ? 6.067 6.898 -19.252 1.00 71.00 95 SER A C 1
ATOM 777 O O . SER A 1 95 ? 5.685 7.149 -20.418 1.00 71.00 95 SER A O 1
#

Secondary structure (DSSP, 8-state):
---HHHHHHHHHHHHHHHHHHHHHHHHHHHTT-HHHHHHHHHHHHHHHHHHHHHHHHHHHHHHHTT--HHHHHHHHHHHHHHHHHHHHHHHHHH-

Foldseek 3Di:
DDDLVNLVVVLVVLLVVLVVLLVQLVVCVVVVVVVSNVVSLVVSVVSVVVNVVSLVVSLVVCVVVVHDPVVNVVVSVVSCVSCVVSVVSSVVVVD

Sequence (95 aa):
MATMETLLKSVNTKLQMLEFTNESVREALEKRHVPTMERKLKTLQDKIDEFQDLKTKIQEAKIEKVENIEDIKEWSSKIESDISKYEASVLELNS

pLDDT: mean 92.16, std 6.32, range [56.47, 97.38]

Radius of gyration: 15.37 Å; chains: 1; bounding box: 39×25×36 Å

Organism: Paramuricea clavata (NCBI:txid317549)